Protein AF-A0A840HUV4-F1 (afdb_monomer)

Solvent-accessible surface area (backbone atoms only — not comparable to full-atom values): 6316 Å² total; per-residue (Å²): 134,84,83,79,81,82,80,80,77,79,78,82,73,80,48,47,63,57,48,25,54,53,26,44,52,51,30,53,52,46,53,50,52,52,50,51,60,38,59,75,68,62,56,54,67,75,57,42,56,65,52,56,68,70,72,40,52,72,36,47,54,49,22,34,54,21,38,32,50,28,34,47,73,72,67,45,50,77,66,58,21,51,51,49,29,47,50,57,50,50,52,52,50,52,51,51,51,52,48,47,51,53,26,64,76,69,72,54,73,90,130

Foldseek 3Di:
DDDDDPPPPPPPDQDLVNQLVVLLVVQLVQLLVLLQVCVVVLPDLVVSLVCSVPRRVVSLVSNLVSQLVNVVVVVHDNVVSNVVSVVSSVVSSVVSSVVSVVCSVVVHGDD

pLDDT: mean 91.48, std 14.17, range [40.44, 98.69]

Structure (mmCIF, N/CA/C/O backbone):
data_AF-A0A840HUV4-F1
#
_entry.id   AF-A0A840HUV4-F1
#
loop_
_atom_site.group_PDB
_atom_site.id
_atom_site.type_symbol
_atom_site.label_atom_id
_atom_site.label_alt_id
_atom_site.label_comp_id
_atom_site.label_asym_id
_atom_site.label_entity_id
_atom_site.label_seq_id
_atom_site.pdbx_PDB_ins_code
_atom_site.Cartn_x
_atom_site.Cartn_y
_atom_site.Cartn_z
_atom_site.occupancy
_atom_site.B_iso_or_equiv
_atom_site.auth_seq_id
_atom_site.auth_comp_id
_atom_site.auth_asym_id
_atom_site.auth_atom_id
_atom_site.pdbx_PDB_model_num
ATOM 1 N N . MET A 1 1 ? 42.566 40.879 -13.342 1.00 40.44 1 MET A N 1
ATOM 2 C CA . MET A 1 1 ? 41.428 40.210 -14.007 1.00 40.44 1 MET A CA 1
ATOM 3 C C . MET A 1 1 ? 41.177 38.910 -13.268 1.00 40.44 1 MET A C 1
ATOM 5 O O . MET A 1 1 ? 42.097 38.111 -13.160 1.00 40.44 1 MET A O 1
ATOM 9 N N . LEU A 1 2 ? 40.003 38.788 -12.647 1.00 43.47 2 LEU A N 1
ATOM 10 C CA . LEU A 1 2 ? 39.612 37.644 -11.825 1.00 43.47 2 LEU A CA 1
ATOM 11 C C . LEU A 1 2 ? 39.452 36.392 -12.700 1.00 43.47 2 LEU A C 1
ATOM 13 O O . LEU A 1 2 ? 38.696 36.426 -13.667 1.00 43.47 2 LEU A O 1
ATOM 17 N N . LEU A 1 3 ? 40.130 35.296 -12.348 1.00 49.88 3 LEU A N 1
ATOM 18 C CA . LEU A 1 3 ? 39.774 33.968 -12.845 1.00 49.88 3 LEU A CA 1
ATOM 19 C C . LEU A 1 3 ? 38.500 33.530 -12.117 1.00 49.88 3 LEU A C 1
ATOM 21 O O . LEU A 1 3 ? 38.524 33.232 -10.924 1.00 49.88 3 LEU A O 1
ATOM 25 N N . SER A 1 4 ? 37.386 33.543 -12.841 1.00 51.47 4 SER A N 1
ATOM 26 C CA . SER A 1 4 ? 36.091 33.039 -12.400 1.00 51.47 4 SER A CA 1
ATOM 27 C C . SER A 1 4 ? 36.189 31.564 -12.007 1.00 51.47 4 SER A C 1
ATOM 29 O O . SER A 1 4 ? 36.502 30.710 -12.835 1.00 51.47 4 SER A O 1
ATOM 31 N N . ALA A 1 5 ? 35.892 31.263 -10.745 1.00 57.06 5 ALA A N 1
ATOM 32 C CA . ALA A 1 5 ? 35.663 29.904 -10.282 1.00 57.06 5 ALA A CA 1
ATOM 33 C C . ALA A 1 5 ? 34.368 29.370 -10.918 1.00 57.06 5 ALA A C 1
ATOM 35 O O . ALA A 1 5 ? 33.275 29.836 -10.596 1.00 57.06 5 ALA A O 1
ATOM 36 N N . LEU A 1 6 ? 34.478 28.402 -11.833 1.00 57.75 6 LEU A N 1
ATOM 37 C CA . LEU A 1 6 ? 33.341 27.571 -12.230 1.00 57.75 6 LEU A CA 1
ATOM 38 C C . LEU A 1 6 ? 33.036 26.609 -11.075 1.00 57.75 6 LEU A C 1
ATOM 40 O O . LEU A 1 6 ? 33.657 25.556 -10.944 1.00 57.75 6 LEU A O 1
ATOM 44 N N . SER A 1 7 ? 32.083 26.972 -10.224 1.00 55.03 7 SER A N 1
ATOM 45 C CA . SER A 1 7 ? 31.468 26.032 -9.291 1.00 55.03 7 SER A CA 1
ATOM 46 C C . SER A 1 7 ? 30.552 25.090 -10.075 1.00 55.03 7 SER A C 1
ATOM 48 O O . SER A 1 7 ? 29.441 25.460 -10.449 1.00 55.03 7 SER A O 1
ATOM 50 N N . PHE A 1 8 ? 31.011 23.864 -10.330 1.00 56.09 8 PHE A N 1
ATOM 51 C CA . PHE A 1 8 ? 30.132 22.765 -10.725 1.00 56.09 8 PHE A CA 1
ATOM 52 C C . PHE A 1 8 ? 29.240 22.416 -9.530 1.00 56.09 8 PHE A C 1
ATOM 54 O O . PHE A 1 8 ? 29.662 21.721 -8.608 1.00 56.09 8 PHE A O 1
ATOM 61 N N . ILE A 1 9 ? 28.008 22.921 -9.525 1.00 59.66 9 ILE A N 1
ATOM 62 C CA . ILE A 1 9 ? 26.973 22.426 -8.620 1.00 59.66 9 ILE A CA 1
ATOM 63 C C . ILE A 1 9 ? 26.545 21.065 -9.172 1.00 59.66 9 ILE A C 1
ATOM 65 O O . ILE A 1 9 ? 25.801 20.984 -10.148 1.00 59.66 9 ILE A O 1
ATOM 69 N N . ALA A 1 10 ? 27.057 19.988 -8.579 1.00 55.31 10 ALA A N 1
ATOM 70 C CA . ALA A 1 10 ? 26.532 18.654 -8.814 1.00 55.31 10 ALA A CA 1
ATOM 71 C C . ALA A 1 10 ? 25.132 18.578 -8.186 1.00 55.31 10 ALA A C 1
ATOM 73 O O . ALA A 1 10 ? 24.993 18.521 -6.965 1.00 55.31 10 ALA A O 1
ATOM 74 N N . PHE A 1 11 ? 24.087 18.599 -9.012 1.00 56.66 11 PHE A N 1
ATOM 75 C CA . PHE A 1 11 ? 22.770 18.147 -8.578 1.00 56.66 11 PHE A CA 1
ATOM 76 C C . PHE A 1 11 ? 22.856 16.633 -8.385 1.00 56.66 11 PHE A C 1
ATOM 78 O O . PHE A 1 11 ? 22.957 15.888 -9.359 1.00 56.66 11 PHE A O 1
ATOM 85 N N . ALA A 1 12 ? 22.858 16.173 -7.134 1.00 59.25 12 ALA A N 1
ATOM 86 C CA . ALA A 1 12 ? 22.655 14.762 -6.842 1.00 59.25 12 ALA A CA 1
ATOM 87 C C . ALA A 1 12 ? 21.237 14.394 -7.303 1.00 59.25 12 ALA A C 1
ATOM 89 O O . ALA A 1 12 ? 20.251 14.804 -6.691 1.00 59.25 12 ALA A O 1
ATOM 90 N N . ALA A 1 13 ? 21.126 13.685 -8.426 1.00 65.38 13 ALA A N 1
ATOM 91 C CA . ALA A 1 13 ? 19.861 13.104 -8.847 1.00 65.38 13 ALA A CA 1
ATOM 92 C C . ALA A 1 13 ? 19.480 12.007 -7.843 1.00 65.38 13 ALA A C 1
ATOM 94 O O . ALA A 1 13 ? 20.286 11.106 -7.587 1.00 65.38 13 ALA A O 1
ATOM 95 N N . ALA A 1 14 ? 18.274 12.098 -7.273 1.00 72.19 14 ALA A N 1
ATOM 96 C CA . ALA A 1 14 ? 17.730 11.049 -6.414 1.00 72.19 14 ALA A CA 1
ATOM 97 C C . ALA A 1 14 ? 17.769 9.714 -7.166 1.00 72.19 14 ALA A C 1
ATOM 99 O O . ALA A 1 14 ? 17.349 9.646 -8.326 1.00 72.19 14 ALA A O 1
ATOM 100 N N . GLN A 1 15 ? 18.314 8.674 -6.535 1.00 86.75 15 GLN A N 1
ATOM 101 C CA . GLN A 1 15 ? 18.389 7.366 -7.172 1.00 86.75 15 GLN A CA 1
ATOM 102 C C . GLN A 1 15 ? 16.980 6.753 -7.235 1.00 86.75 15 GLN A C 1
ATOM 104 O O . GLN A 1 15 ? 16.158 7.025 -6.355 1.00 86.75 15 GLN A O 1
ATOM 109 N N . PRO A 1 16 ? 16.671 5.910 -8.238 1.00 87.50 16 PRO A N 1
ATOM 110 C CA . PRO A 1 16 ? 15.371 5.238 -8.329 1.00 87.50 16 PRO A CA 1
ATOM 111 C C . PRO A 1 16 ? 14.958 4.528 -7.031 1.00 87.50 16 PRO A C 1
ATOM 113 O O . PRO A 1 16 ? 13.816 4.659 -6.595 1.00 87.50 16 PRO A O 1
ATOM 116 N N . ALA A 1 17 ? 15.911 3.876 -6.359 1.00 89.12 17 ALA A N 1
ATOM 117 C CA . ALA A 1 17 ? 15.693 3.235 -5.066 1.00 89.12 17 ALA A CA 1
ATOM 118 C C . ALA A 1 17 ? 15.263 4.227 -3.964 1.00 89.12 17 ALA A C 1
ATOM 120 O O . ALA A 1 17 ? 14.345 3.931 -3.201 1.00 89.12 17 ALA A O 1
ATOM 121 N N . ASP A 1 18 ? 15.856 5.426 -3.908 1.00 91.69 18 ASP A N 1
ATOM 122 C CA . ASP A 1 18 ? 15.481 6.460 -2.929 1.00 91.69 18 ASP A CA 1
ATOM 123 C C . ASP A 1 18 ? 14.036 6.929 -3.150 1.00 91.69 18 ASP A C 1
ATOM 125 O O . ASP A 1 18 ? 13.269 7.127 -2.204 1.00 91.69 18 ASP A O 1
ATOM 129 N N . MET A 1 19 ? 13.642 7.081 -4.418 1.00 92.94 19 MET A N 1
ATOM 130 C CA . MET A 1 19 ? 12.284 7.474 -4.793 1.00 92.94 19 MET A CA 1
ATOM 131 C C . MET A 1 19 ? 11.260 6.384 -4.464 1.00 92.94 19 MET A C 1
ATOM 133 O O . MET A 1 19 ? 10.166 6.703 -3.988 1.00 92.94 19 MET A O 1
ATOM 137 N N . MET A 1 20 ? 11.612 5.111 -4.663 1.00 94.69 20 MET A N 1
ATOM 138 C CA . MET A 1 20 ? 10.785 3.971 -4.260 1.00 94.69 20 MET A CA 1
ATOM 139 C C . MET A 1 20 ? 10.568 3.953 -2.744 1.00 94.69 20 MET A C 1
ATOM 141 O O . MET A 1 20 ? 9.427 3.888 -2.295 1.00 94.69 20 MET A O 1
ATOM 145 N N . VAL A 1 21 ? 11.632 4.101 -1.946 1.00 96.00 21 VAL A N 1
ATOM 146 C CA . VAL A 1 21 ? 11.527 4.158 -0.477 1.00 96.00 21 VAL A CA 1
ATOM 147 C C . VAL A 1 21 ? 10.629 5.313 -0.035 1.00 96.00 21 VAL A C 1
ATOM 149 O O . VAL A 1 21 ? 9.699 5.109 0.743 1.00 96.00 21 VAL A O 1
ATOM 152 N N . LYS A 1 22 ? 10.849 6.516 -0.576 1.00 97.62 22 LYS A N 1
ATOM 153 C CA . LYS A 1 22 ? 10.052 7.699 -0.235 1.00 97.62 22 LYS A CA 1
ATOM 154 C C . LYS A 1 22 ? 8.563 7.506 -0.538 1.00 97.62 22 LYS A C 1
ATOM 156 O O . LYS A 1 22 ? 7.719 7.814 0.299 1.00 97.62 22 LYS A O 1
ATOM 161 N N . THR A 1 23 ? 8.232 7.032 -1.736 1.00 98.00 23 THR A N 1
ATOM 162 C CA . THR A 1 23 ? 6.831 6.876 -2.166 1.00 98.00 23 THR A CA 1
ATOM 163 C C . THR A 1 23 ? 6.124 5.735 -1.436 1.00 98.00 23 THR A C 1
ATOM 165 O O . THR A 1 23 ? 4.951 5.875 -1.089 1.00 98.00 23 THR A O 1
ATOM 168 N N . ARG A 1 24 ? 6.842 4.655 -1.101 1.00 98.06 24 ARG A N 1
ATOM 169 C CA . ARG A 1 24 ? 6.355 3.589 -0.216 1.00 98.06 24 ARG A CA 1
ATOM 170 C C . ARG A 1 24 ? 5.979 4.126 1.162 1.00 98.06 24 ARG A C 1
ATOM 172 O O . ARG A 1 24 ? 4.907 3.816 1.679 1.00 98.06 24 ARG A O 1
ATOM 179 N N . ASP A 1 25 ? 6.845 4.943 1.759 1.00 98.25 25 ASP A N 1
ATOM 180 C CA . ASP A 1 25 ? 6.602 5.515 3.084 1.00 98.25 25 ASP A CA 1
ATOM 181 C C . ASP A 1 25 ? 5.405 6.487 3.060 1.00 98.25 25 ASP A C 1
ATOM 183 O O . ASP A 1 25 ? 4.580 6.479 3.976 1.00 98.25 25 ASP A O 1
ATOM 187 N N . GLU A 1 26 ? 5.245 7.264 1.982 1.00 98.44 26 GLU A N 1
ATOM 188 C CA . GLU A 1 26 ? 4.078 8.129 1.753 1.00 98.44 26 GLU A CA 1
ATOM 189 C C . GLU A 1 26 ? 2.773 7.333 1.607 1.00 98.44 26 GLU A C 1
ATOM 191 O O . GLU A 1 26 ? 1.747 7.716 2.180 1.00 98.44 26 GLU A O 1
ATOM 196 N N . TYR A 1 27 ? 2.805 6.209 0.885 1.00 98.56 27 TYR A N 1
ATOM 197 C CA . TYR A 1 27 ? 1.658 5.312 0.755 1.00 98.56 27 TYR A CA 1
ATOM 198 C C . TYR A 1 27 ? 1.285 4.684 2.101 1.00 98.56 27 TYR A C 1
ATOM 200 O O . TYR A 1 27 ? 0.143 4.800 2.548 1.00 98.56 27 TYR A O 1
ATOM 208 N N . ALA A 1 28 ? 2.265 4.135 2.821 1.00 98.12 28 ALA A N 1
ATOM 209 C CA . ALA A 1 28 ? 2.066 3.557 4.147 1.00 98.12 28 ALA A CA 1
ATOM 210 C C . ALA A 1 28 ? 1.530 4.577 5.166 1.00 98.12 28 ALA A C 1
ATOM 212 O O . ALA A 1 28 ? 0.701 4.242 6.013 1.00 98.12 28 ALA A O 1
ATOM 213 N N . ALA A 1 29 ? 1.997 5.828 5.109 1.00 98.19 29 ALA A N 1
ATOM 214 C CA . ALA A 1 29 ? 1.496 6.903 5.958 1.00 98.19 29 ALA A CA 1
ATOM 215 C C . ALA A 1 29 ? 0.025 7.228 5.660 1.00 98.19 29 ALA A C 1
ATOM 217 O O . ALA A 1 29 ? -0.762 7.392 6.595 1.00 98.19 29 ALA A O 1
ATOM 218 N N . CYS A 1 30 ? -0.357 7.266 4.380 1.00 98.56 30 CYS A N 1
ATOM 219 C CA . CYS A 1 30 ? -1.745 7.457 3.969 1.00 98.56 30 CYS A CA 1
ATOM 220 C C . CYS A 1 30 ? -2.646 6.320 4.477 1.00 98.56 30 CYS A C 1
ATOM 222 O O . CYS A 1 30 ? -3.622 6.586 5.179 1.00 98.56 30 CYS A O 1
ATOM 224 N N . LEU A 1 31 ? -2.273 5.060 4.221 1.00 98.31 31 LEU A N 1
ATOM 225 C CA . LEU A 1 31 ? -3.039 3.891 4.670 1.00 98.31 31 LEU A CA 1
ATOM 226 C C . LEU A 1 31 ? -3.179 3.849 6.197 1.00 98.31 31 LEU A C 1
ATOM 228 O O . LEU A 1 31 ? -4.267 3.600 6.715 1.00 98.31 31 LEU A O 1
ATOM 232 N N . ARG A 1 32 ? -2.110 4.174 6.939 1.00 97.94 32 ARG A N 1
ATOM 233 C CA . ARG A 1 32 ? -2.157 4.262 8.408 1.00 97.94 32 ARG A CA 1
ATOM 234 C C . ARG A 1 32 ? -3.144 5.313 8.882 1.00 97.94 32 ARG A C 1
ATOM 236 O O . ARG A 1 32 ? -3.877 5.050 9.831 1.00 97.94 32 ARG A O 1
ATOM 243 N N . LYS A 1 33 ? -3.186 6.478 8.234 1.00 97.75 33 LYS A N 1
ATOM 244 C CA . LYS A 1 33 ? -4.160 7.512 8.576 1.00 97.75 33 LYS A CA 1
ATOM 245 C C . LYS A 1 33 ? -5.593 7.011 8.383 1.00 97.75 33 LYS A C 1
ATOM 247 O O . LYS A 1 33 ? -6.403 7.178 9.287 1.00 97.75 33 LYS A O 1
ATOM 252 N N . VAL A 1 34 ? -5.880 6.370 7.250 1.00 97.81 34 VAL A N 1
ATOM 253 C CA . VAL A 1 34 ? -7.203 5.787 6.974 1.00 97.81 34 VAL A CA 1
ATOM 254 C C . VAL A 1 34 ? -7.561 4.750 8.037 1.00 97.81 34 VAL A C 1
ATOM 256 O O . VAL A 1 34 ? -8.628 4.825 8.632 1.00 97.81 34 VAL A O 1
ATOM 259 N N . MET A 1 35 ? -6.647 3.829 8.342 1.00 97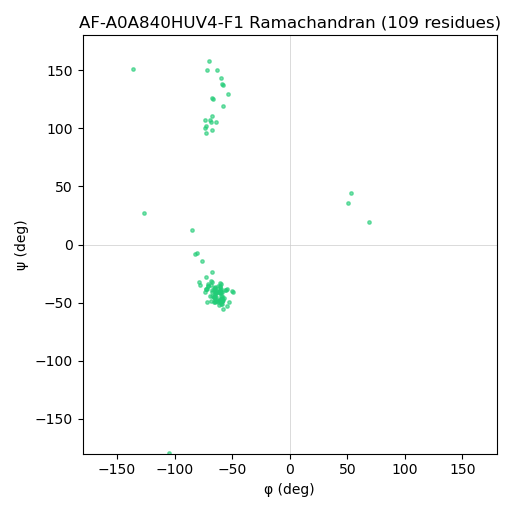.88 35 MET A N 1
ATOM 260 C CA . MET A 1 35 ? -6.848 2.800 9.364 1.00 97.88 35 MET A CA 1
ATOM 261 C C . MET A 1 35 ? -7.170 3.392 10.741 1.00 97.88 35 MET A C 1
ATOM 263 O O . MET A 1 35 ? -8.109 2.939 11.386 1.00 97.88 35 MET A O 1
ATOM 267 N N . VAL A 1 36 ? -6.430 4.411 11.189 1.00 97.12 36 VAL A N 1
ATOM 268 C CA . VAL A 1 36 ? -6.694 5.090 12.470 1.00 97.12 36 VAL A CA 1
ATOM 269 C C . VAL A 1 36 ? -8.063 5.769 12.461 1.00 97.12 36 VAL A C 1
ATOM 271 O O . VAL A 1 36 ? -8.853 5.545 13.376 1.00 97.12 36 VAL A O 1
ATOM 274 N N . ASP A 1 37 ? -8.371 6.532 11.409 1.00 96.56 37 ASP A N 1
ATOM 275 C CA . ASP A 1 37 ? -9.647 7.242 11.290 1.00 96.56 37 ASP A CA 1
ATOM 276 C C . ASP A 1 37 ? -10.841 6.258 11.304 1.00 96.56 37 ASP A C 1
ATOM 278 O O . ASP A 1 37 ? -11.892 6.556 11.872 1.00 96.56 37 ASP A O 1
ATOM 282 N N . GLU A 1 38 ? -10.694 5.075 10.700 1.00 97.44 38 GLU A N 1
ATOM 283 C CA . GLU A 1 38 ? -11.730 4.034 10.672 1.00 97.44 38 GLU A CA 1
ATOM 284 C C . GLU A 1 38 ? -11.806 3.232 11.986 1.00 97.44 38 GLU A C 1
ATOM 286 O O . GLU A 1 38 ? -12.904 2.869 12.417 1.00 97.44 38 GLU A O 1
ATOM 291 N N . LEU A 1 39 ? -10.683 3.034 12.691 1.00 97.56 39 LEU A N 1
ATOM 292 C CA . LEU A 1 39 ? -10.664 2.420 14.028 1.00 97.56 39 LEU A CA 1
ATOM 293 C C . LEU A 1 39 ? -11.398 3.291 15.052 1.00 97.56 39 LEU A C 1
ATOM 295 O O . LEU A 1 39 ? -12.085 2.769 15.933 1.00 97.56 39 LEU A O 1
ATOM 299 N N . ASP A 1 40 ? -11.281 4.613 14.935 1.00 95.44 40 ASP A N 1
ATOM 300 C CA . ASP A 1 40 ? -11.991 5.564 15.795 1.00 95.44 40 ASP A CA 1
ATOM 301 C C . ASP A 1 40 ? -13.500 5.558 15.531 1.00 95.44 40 ASP A C 1
ATOM 303 O O . ASP A 1 40 ? -14.303 5.658 16.463 1.00 95.44 40 ASP A O 1
ATOM 307 N N . LYS A 1 41 ? -13.898 5.348 14.272 1.00 95.88 41 LYS A N 1
ATOM 308 C CA . LYS A 1 41 ? -15.300 5.144 13.877 1.00 95.88 41 LYS A CA 1
ATOM 309 C C . LYS A 1 41 ? -15.821 3.747 14.210 1.00 95.88 41 LYS A C 1
ATOM 311 O O . LYS A 1 41 ? -17.034 3.546 14.184 1.00 95.88 41 LYS A O 1
ATOM 316 N N . LYS A 1 42 ? -14.931 2.802 14.536 1.00 95.19 42 LYS A N 1
ATOM 317 C CA . LYS A 1 42 ? -15.237 1.373 14.710 1.00 95.19 42 LYS A CA 1
ATOM 318 C C . LYS A 1 42 ? -15.963 0.802 13.493 1.00 95.19 42 LYS A C 1
ATOM 320 O O . LYS A 1 42 ? -16.968 0.104 13.628 1.00 95.19 42 LYS A O 1
ATOM 325 N N . THR A 1 43 ? -15.478 1.148 12.306 1.00 97.06 43 THR A N 1
ATOM 326 C CA . THR A 1 43 ? -16.062 0.690 11.047 1.00 97.06 43 THR A CA 1
ATOM 327 C C . THR A 1 43 ? -16.027 -0.839 10.963 1.00 97.06 43 THR A C 1
ATOM 329 O O . THR A 1 43 ? -15.088 -1.490 11.423 1.00 97.06 43 THR A O 1
ATOM 332 N N . ASP A 1 44 ? -17.062 -1.437 10.383 1.00 97.31 44 ASP A N 1
ATOM 333 C CA . ASP A 1 44 ? -17.069 -2.875 10.115 1.00 97.31 44 ASP A CA 1
ATOM 334 C C . ASP A 1 44 ? -15.870 -3.272 9.218 1.00 97.31 44 ASP A C 1
ATOM 336 O O . ASP A 1 44 ? -15.602 -2.566 8.241 1.00 97.31 44 ASP A O 1
ATOM 340 N N . PRO A 1 45 ? -15.150 -4.380 9.488 1.00 97.19 45 PRO A N 1
ATOM 341 C CA . PRO A 1 45 ? -13.980 -4.769 8.699 1.00 97.19 45 PRO A CA 1
ATOM 342 C C . PRO A 1 45 ? -14.230 -4.888 7.190 1.00 97.19 45 PRO A C 1
ATOM 344 O O . PRO A 1 45 ? -13.396 -4.459 6.400 1.00 97.19 45 PRO A O 1
ATOM 347 N N . ALA A 1 46 ? -15.385 -5.402 6.755 1.00 97.00 46 ALA A N 1
ATOM 348 C CA . ALA A 1 46 ? -1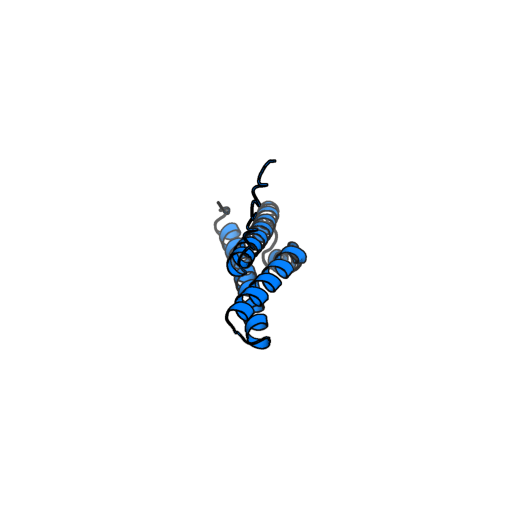5.674 -5.519 5.326 1.00 97.00 46 ALA A CA 1
ATOM 349 C C . ALA A 1 46 ? -15.969 -4.154 4.680 1.00 97.00 46 ALA A C 1
ATOM 351 O O . ALA A 1 46 ? -15.747 -3.964 3.480 1.00 97.00 46 ALA A O 1
ATOM 352 N N . ALA A 1 47 ? -16.481 -3.193 5.455 1.00 97.25 47 ALA A N 1
A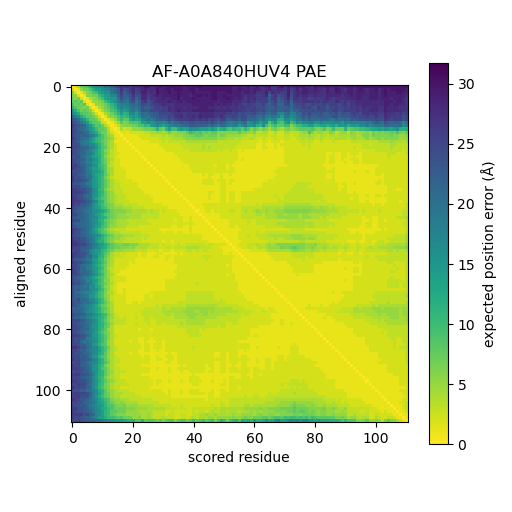TOM 353 C CA . ALA A 1 47 ? -16.608 -1.806 5.017 1.00 97.25 47 ALA A CA 1
ATOM 354 C C . ALA A 1 47 ? -15.242 -1.101 4.963 1.00 97.25 47 ALA A C 1
ATOM 356 O O . ALA A 1 47 ? -14.990 -0.364 4.008 1.00 97.25 47 ALA A O 1
ATOM 357 N N . PHE A 1 48 ? -14.351 -1.378 5.921 1.00 97.81 48 PHE A N 1
ATOM 358 C CA . PHE A 1 48 ? -12.973 -0.889 5.910 1.00 97.81 48 PHE A CA 1
ATOM 359 C C . PHE A 1 48 ? -12.216 -1.361 4.665 1.00 97.81 48 PHE A C 1
ATOM 361 O O . PHE A 1 48 ? -11.671 -0.527 3.947 1.00 97.81 48 PHE A O 1
ATOM 368 N N . ASP A 1 49 ? -12.256 -2.657 4.341 1.00 96.94 49 ASP A N 1
ATOM 369 C CA . ASP A 1 49 ? -11.551 -3.217 3.177 1.00 96.94 49 ASP A CA 1
ATOM 370 C C . ASP A 1 49 ? -11.961 -2.514 1.866 1.00 96.94 49 ASP A C 1
ATOM 372 O O . ASP A 1 49 ? -11.126 -2.208 1.011 1.00 96.94 49 ASP A O 1
ATOM 376 N N . LYS A 1 50 ? -13.254 -2.185 1.727 1.00 95.06 50 LYS A N 1
ATOM 377 C CA . LYS A 1 50 ? -13.790 -1.439 0.575 1.00 95.06 50 LYS A CA 1
ATOM 378 C C . LYS A 1 50 ? -13.361 0.026 0.555 1.00 95.06 50 LYS A C 1
ATOM 380 O O . LYS A 1 50 ? -13.176 0.578 -0.527 1.00 95.06 50 LYS A O 1
ATOM 385 N N . ALA A 1 51 ? -13.251 0.656 1.722 1.00 92.19 51 ALA A N 1
ATOM 386 C CA . ALA A 1 51 ? -12.857 2.054 1.852 1.00 92.19 51 ALA A CA 1
ATOM 387 C C . ALA A 1 51 ? -11.345 2.249 1.682 1.00 92.19 51 ALA A C 1
ATOM 389 O O . ALA A 1 51 ? -10.929 3.255 1.116 1.00 92.19 51 ALA A O 1
ATOM 390 N N . LEU A 1 52 ? -10.532 1.287 2.131 1.00 94.88 52 LEU A N 1
ATOM 391 C CA . LEU A 1 52 ? -9.074 1.374 2.118 1.00 94.88 52 LEU A CA 1
ATOM 392 C C . LEU A 1 52 ? -8.519 1.449 0.693 1.00 94.88 52 LEU A C 1
ATOM 394 O O . LEU A 1 52 ? -7.664 2.288 0.420 1.00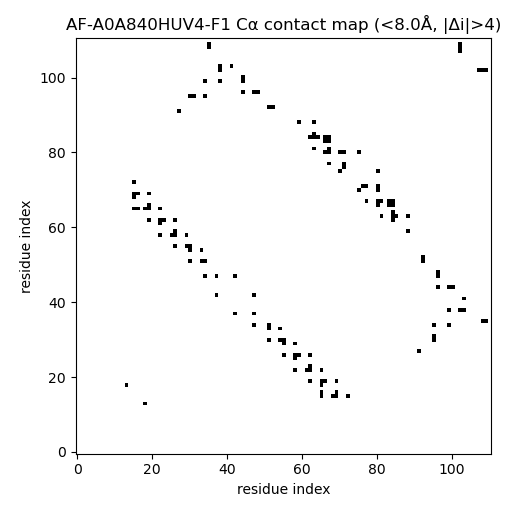 94.88 52 LEU A O 1
ATOM 398 N N . LYS A 1 53 ? -9.032 0.602 -0.209 1.00 89.56 53 LYS A N 1
ATOM 399 C CA . LYS A 1 53 ? -8.511 0.454 -1.575 1.00 89.56 53 LYS A CA 1
ATOM 400 C C . LYS A 1 53 ? -8.445 1.782 -2.355 1.00 89.56 53 LYS A C 1
ATOM 402 O O . LYS A 1 53 ? -7.361 2.107 -2.813 1.00 89.56 53 LYS A O 1
ATOM 407 N N . PRO A 1 54 ? -9.525 2.580 -2.472 1.00 94.56 54 PRO A N 1
ATOM 408 C CA . PRO A 1 54 ? -9.472 3.855 -3.194 1.00 94.56 54 PRO A CA 1
ATOM 409 C C . PRO A 1 54 ? -8.917 5.039 -2.377 1.00 94.56 54 PRO A C 1
ATOM 411 O O . PRO A 1 54 ?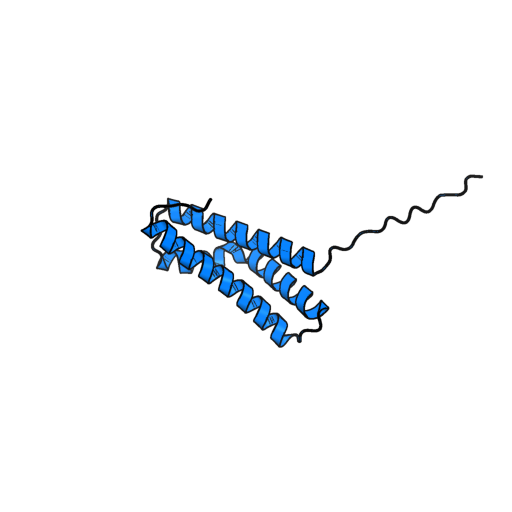 -8.757 6.142 -2.901 1.00 94.56 54 PRO A O 1
ATOM 414 N N . ALA A 1 55 ? -8.686 4.889 -1.067 1.00 95.56 55 ALA A N 1
ATOM 415 C CA . ALA A 1 55 ? -8.438 6.043 -0.194 1.00 95.56 55 ALA A CA 1
ATOM 416 C C . ALA A 1 55 ? -7.107 6.760 -0.473 1.00 95.56 55 ALA A C 1
ATOM 418 O O . ALA A 1 55 ? -6.960 7.943 -0.154 1.00 95.56 55 ALA A O 1
ATOM 419 N N . CYS A 1 56 ? -6.143 6.049 -1.057 1.00 97.81 56 CYS A N 1
ATOM 420 C CA . CYS A 1 56 ? -4.770 6.507 -1.239 1.00 97.81 56 CYS A CA 1
ATOM 421 C C . CYS A 1 56 ? -4.300 6.416 -2.701 1.00 97.81 56 CYS A C 1
ATOM 423 O O . CYS A 1 56 ? -3.097 6.327 -2.937 1.00 97.81 56 CYS A O 1
ATOM 425 N N . ASP A 1 57 ? -5.217 6.487 -3.678 1.00 97.38 57 ASP A N 1
ATOM 426 C CA . ASP A 1 57 ? -4.947 6.295 -5.118 1.00 97.38 57 ASP A CA 1
ATOM 427 C C . ASP A 1 57 ? -3.753 7.107 -5.641 1.00 97.38 57 ASP A C 1
ATOM 429 O O . ASP A 1 57 ? -2.937 6.622 -6.425 1.00 97.38 57 ASP A O 1
ATOM 433 N N . LYS A 1 58 ? -3.612 8.362 -5.195 1.00 98.00 58 LYS A N 1
ATOM 434 C CA . LYS A 1 58 ? -2.505 9.229 -5.621 1.00 98.00 58 LYS A CA 1
ATOM 435 C C . LYS A 1 58 ? -1.152 8.700 -5.134 1.00 98.00 58 LYS A C 1
ATOM 437 O O . LYS A 1 58 ? -0.181 8.717 -5.888 1.00 98.00 58 LYS A O 1
ATOM 442 N N . GLN A 1 59 ? -1.075 8.294 -3.869 1.00 98.56 59 GLN A N 1
ATOM 443 C CA . GLN A 1 59 ? 0.137 7.760 -3.256 1.00 98.56 59 GLN A CA 1
ATOM 444 C C . GLN A 1 59 ? 0.441 6.361 -3.795 1.00 98.56 59 GLN A C 1
ATOM 446 O O . GLN A 1 59 ? 1.600 6.075 -4.077 1.00 98.56 59 GLN A O 1
ATOM 451 N N . GLU A 1 60 ? -0.585 5.536 -4.014 1.00 98.38 60 GLU A N 1
ATOM 452 C CA . GLU A 1 60 ? -0.445 4.229 -4.654 1.00 98.38 60 GLU A CA 1
ATOM 4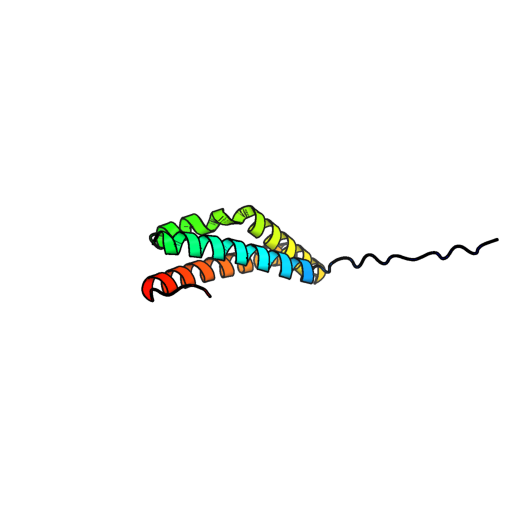53 C C . GLU A 1 60 ? 0.155 4.369 -6.056 1.00 98.38 60 GLU A C 1
ATOM 455 O O . GLU A 1 60 ? 1.160 3.735 -6.367 1.00 98.38 60 GLU A O 1
ATOM 460 N N . ALA A 1 61 ? -0.404 5.249 -6.893 1.00 98.31 61 ALA A N 1
ATOM 461 C CA . ALA A 1 61 ? 0.096 5.477 -8.245 1.00 98.31 61 ALA A CA 1
ATOM 462 C C . ALA A 1 61 ? 1.554 5.969 -8.248 1.00 98.31 61 ALA A C 1
ATOM 464 O O . ALA A 1 61 ? 2.356 5.535 -9.079 1.00 98.31 61 ALA A O 1
ATOM 465 N N . ALA A 1 62 ? 1.916 6.846 -7.305 1.00 98.25 62 ALA A N 1
ATOM 466 C CA . ALA A 1 62 ? 3.292 7.308 -7.144 1.00 98.25 62 ALA A CA 1
ATOM 467 C C . ALA A 1 62 ? 4.236 6.169 -6.725 1.00 98.25 62 ALA A C 1
ATOM 469 O O . ALA A 1 62 ? 5.327 6.054 -7.283 1.00 98.25 62 ALA A O 1
ATOM 470 N N . PHE A 1 63 ? 3.806 5.318 -5.790 1.00 98.56 63 PHE A N 1
ATOM 471 C CA . PHE A 1 63 ? 4.579 4.168 -5.334 1.00 98.56 63 PHE A CA 1
ATOM 472 C C . PHE A 1 63 ? 4.775 3.138 -6.449 1.00 98.56 63 PHE A C 1
ATOM 474 O O . PHE A 1 63 ? 5.917 2.806 -6.762 1.00 98.56 63 PHE A O 1
ATOM 481 N N . ARG A 1 64 ? 3.702 2.740 -7.145 1.00 98.38 64 ARG A N 1
ATOM 482 C CA . ARG A 1 64 ? 3.779 1.855 -8.320 1.00 98.38 64 ARG A CA 1
ATOM 483 C C . ARG A 1 64 ? 4.760 2.375 -9.359 1.00 98.38 64 ARG A C 1
ATOM 485 O O . ARG A 1 64 ? 5.630 1.644 -9.816 1.00 98.38 64 ARG A O 1
ATOM 492 N N . SER A 1 65 ? 4.645 3.655 -9.714 1.00 98.38 65 SER A N 1
ATOM 493 C CA . SER A 1 65 ? 5.540 4.271 -10.693 1.00 98.38 65 SER A CA 1
ATOM 494 C C . SER A 1 65 ? 7.002 4.239 -10.243 1.00 98.38 65 SER A C 1
ATOM 496 O O . SER A 1 65 ? 7.889 4.112 -11.090 1.00 98.38 65 SER A O 1
ATOM 498 N N . ALA A 1 66 ? 7.269 4.383 -8.944 1.00 98.12 66 ALA A N 1
ATOM 499 C CA . ALA A 1 66 ? 8.623 4.357 -8.409 1.00 98.12 66 ALA A CA 1
ATOM 500 C C . ALA A 1 66 ? 9.214 2.941 -8.391 1.00 98.12 66 ALA A C 1
ATOM 502 O O . ALA A 1 66 ? 10.370 2.794 -8.782 1.00 98.12 66 ALA A O 1
ATOM 503 N N . VAL A 1 67 ? 8.421 1.923 -8.032 1.00 98.38 67 VAL A N 1
ATOM 504 C CA . VAL A 1 67 ? 8.801 0.500 -8.133 1.00 98.38 67 VAL A CA 1
ATOM 505 C C . VAL A 1 67 ? 9.161 0.152 -9.576 1.00 98.38 67 VAL A C 1
ATOM 507 O O . VAL A 1 67 ? 10.307 -0.180 -9.852 1.00 98.38 67 VAL A O 1
ATOM 510 N N . ILE A 1 68 ? 8.253 0.412 -10.526 1.00 98.44 68 ILE A N 1
ATOM 511 C CA . ILE A 1 68 ? 8.493 0.149 -11.956 1.00 98.44 68 ILE A CA 1
ATOM 512 C C . ILE A 1 68 ? 9.772 0.845 -12.448 1.00 98.44 68 ILE A C 1
ATOM 514 O O . ILE A 1 68 ? 10.523 0.303 -13.258 1.00 98.44 68 ILE A O 1
ATOM 518 N N . THR A 1 69 ? 10.030 2.072 -11.988 1.00 97.81 69 THR A N 1
ATOM 519 C CA . THR A 1 69 ? 11.239 2.813 -12.374 1.00 97.81 69 THR A CA 1
ATOM 520 C C . THR A 1 69 ? 12.504 2.171 -11.805 1.00 97.81 69 THR A C 1
ATOM 522 O O . THR A 1 69 ? 13.510 2.101 -12.513 1.00 97.81 69 THR A O 1
ATOM 525 N N . ALA A 1 70 ? 12.466 1.716 -10.551 1.00 97.25 70 ALA A N 1
ATOM 526 C CA . ALA A 1 70 ? 13.577 1.030 -9.903 1.00 97.25 70 ALA A CA 1
ATOM 527 C C . ALA A 1 70 ? 13.860 -0.325 -10.571 1.00 97.25 70 ALA A C 1
ATOM 529 O O . ALA A 1 70 ? 14.979 -0.551 -11.026 1.00 97.25 70 ALA A O 1
ATOM 530 N N . ASP A 1 71 ? 12.838 -1.150 -10.776 1.00 98.00 71 ASP A N 1
ATOM 531 C CA . ASP A 1 71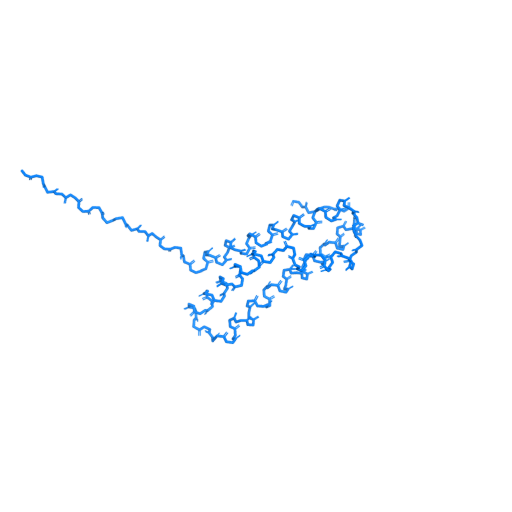 ? 12.974 -2.474 -11.391 1.00 98.00 71 ASP A CA 1
ATOM 532 C C . ASP A 1 71 ? 13.540 -2.401 -12.812 1.00 98.00 71 ASP A C 1
ATOM 534 O O . ASP A 1 71 ? 14.421 -3.170 -13.209 1.00 98.00 71 ASP A O 1
ATOM 538 N N . LYS A 1 72 ? 13.091 -1.416 -13.598 1.00 97.31 72 LYS A N 1
ATOM 539 C CA . LYS A 1 72 ? 13.627 -1.181 -14.945 1.00 97.31 72 LYS A CA 1
ATOM 540 C C . LYS A 1 72 ? 15.069 -0.679 -14.924 1.00 97.31 72 LYS A C 1
ATOM 542 O O . LYS A 1 72 ? 15.826 -0.973 -15.857 1.00 97.31 72 LYS A O 1
ATOM 547 N N . ALA A 1 73 ? 15.475 0.066 -13.893 1.00 95.88 73 ALA A N 1
ATOM 548 C CA . ALA A 1 73 ? 16.881 0.421 -13.703 1.00 95.88 73 ALA A CA 1
ATOM 549 C C . ALA A 1 73 ? 17.734 -0.843 -13.482 1.00 95.88 73 ALA A C 1
ATOM 551 O O . ALA A 1 73 ? 18.817 -0.950 -14.068 1.00 95.88 73 ALA A O 1
ATOM 552 N N . ASP A 1 74 ? 17.164 -1.834 -12.792 1.00 95.50 74 ASP A N 1
ATOM 553 C CA . ASP A 1 74 ? 17.742 -3.154 -12.511 1.00 95.50 74 ASP A CA 1
ATOM 554 C C . ASP A 1 74 ? 17.524 -4.193 -13.632 1.00 95.50 74 ASP A C 1
ATOM 556 O O . ASP A 1 74 ? 17.840 -5.372 -13.477 1.00 95.50 74 ASP A O 1
ATOM 560 N N . LYS A 1 75 ? 17.085 -3.745 -14.818 1.00 97.50 75 LYS A N 1
ATOM 561 C CA . LYS A 1 75 ? 16.911 -4.553 -16.047 1.00 97.50 75 LYS A CA 1
ATOM 562 C C . LYS A 1 75 ? 15.785 -5.588 -15.996 1.00 97.50 75 LYS A C 1
ATOM 564 O O . LYS A 1 75 ? 15.762 -6.484 -16.841 1.00 97.50 75 LYS A O 1
ATOM 569 N N . MET A 1 76 ? 14.838 -5.439 -15.076 1.00 98.00 76 MET A N 1
ATOM 570 C CA . MET A 1 76 ? 13.600 -6.211 -15.088 1.00 98.00 76 MET A CA 1
ATOM 571 C C . MET A 1 76 ? 12.776 -5.909 -16.354 1.00 98.00 76 MET A C 1
ATOM 573 O O . MET A 1 76 ? 12.864 -4.814 -16.922 1.00 98.00 76 MET A O 1
ATOM 577 N N . SER A 1 77 ? 12.002 -6.890 -16.832 1.00 98.38 77 SER A N 1
ATOM 578 C CA . SER A 1 77 ? 11.116 -6.686 -17.981 1.00 98.38 77 SER A CA 1
ATOM 579 C C . SER A 1 77 ? 9.946 -5.766 -17.618 1.00 98.38 77 SER A C 1
ATOM 581 O O . SER A 1 77 ? 9.580 -5.639 -16.452 1.00 98.38 77 SER A O 1
ATOM 583 N N . ASP A 1 78 ? 9.323 -5.138 -18.620 1.00 97.94 78 ASP A N 1
ATOM 584 C CA . ASP A 1 78 ? 8.142 -4.299 -18.379 1.00 97.94 78 ASP A CA 1
ATOM 585 C C . ASP A 1 78 ? 6.983 -5.092 -17.758 1.00 97.94 78 ASP A C 1
ATOM 587 O O . ASP A 1 78 ? 6.226 -4.526 -16.982 1.00 97.94 78 ASP A O 1
ATOM 591 N N . ALA A 1 79 ? 6.831 -6.378 -18.090 1.00 98.44 79 ALA A N 1
ATOM 592 C CA . ALA A 1 79 ? 5.773 -7.213 -17.526 1.00 98.44 79 ALA A CA 1
ATOM 593 C C . ALA A 1 79 ? 6.053 -7.540 -16.054 1.00 98.44 79 ALA A C 1
ATOM 595 O O . ALA A 1 79 ? 5.196 -7.292 -15.208 1.00 98.44 79 ALA A O 1
ATOM 596 N N . ASP A 1 80 ? 7.269 -8.002 -15.755 1.00 98.50 80 ASP A N 1
ATOM 597 C CA . ASP A 1 80 ? 7.654 -8.386 -14.394 1.00 98.50 80 ASP A CA 1
ATOM 598 C C . ASP A 1 80 ? 7.654 -7.167 -13.452 1.00 98.50 80 ASP A C 1
ATOM 600 O O . ASP A 1 80 ? 7.188 -7.268 -12.326 1.00 98.50 80 ASP A O 1
ATOM 604 N N . ALA A 1 81 ? 8.074 -5.985 -13.923 1.00 98.62 81 ALA A N 1
ATOM 605 C CA . ALA A 1 81 ? 8.058 -4.755 -13.121 1.00 98.62 81 ALA A CA 1
ATOM 606 C C . ALA A 1 81 ? 6.632 -4.268 -12.792 1.00 98.62 81 ALA A C 1
ATOM 608 O O . ALA A 1 81 ? 6.384 -3.660 -11.752 1.00 98.62 81 ALA A O 1
ATOM 609 N N . GLN A 1 82 ? 5.667 -4.500 -13.690 1.00 98.56 82 GLN A N 1
ATOM 610 C CA . GLN A 1 82 ? 4.257 -4.189 -13.419 1.00 98.56 82 GLN A CA 1
ATOM 611 C C . GLN A 1 82 ? 3.656 -5.180 -12.421 1.00 98.56 82 GLN A C 1
ATOM 613 O O . GLN A 1 82 ? 2.859 -4.782 -11.571 1.00 98.56 82 GLN A O 1
ATOM 618 N N . GLU A 1 83 ? 4.034 -6.454 -12.531 1.00 98.69 83 GLU A N 1
ATOM 619 C CA . GLU A 1 83 ? 3.635 -7.507 -11.603 1.00 98.69 83 GLU A CA 1
ATOM 620 C C . GLU A 1 83 ? 4.216 -7.266 -10.201 1.00 98.69 83 GLU A C 1
ATOM 622 O O . GLU A 1 83 ? 3.458 -7.282 -9.233 1.00 98.69 83 GLU A O 1
ATOM 627 N N . ASP A 1 84 ? 5.501 -6.919 -10.080 1.00 98.56 84 ASP A N 1
ATOM 628 C CA . ASP A 1 84 ? 6.113 -6.581 -8.788 1.00 98.56 84 ASP A CA 1
ATOM 629 C C . ASP A 1 84 ? 5.449 -5.356 -8.146 1.00 98.56 84 ASP A C 1
ATOM 631 O O . ASP A 1 84 ? 5.013 -5.402 -6.994 1.00 98.56 84 ASP A O 1
ATOM 635 N N . ALA A 1 85 ? 5.248 -4.280 -8.913 1.00 98.50 85 ALA A N 1
ATOM 636 C CA . ALA A 1 85 ? 4.547 -3.098 -8.420 1.00 98.50 85 ALA A CA 1
ATOM 637 C C . ALA A 1 85 ? 3.111 -3.400 -7.961 1.00 98.50 85 ALA A C 1
ATOM 639 O O . ALA A 1 85 ? 2.624 -2.778 -7.014 1.00 98.50 85 ALA A O 1
ATOM 640 N N . GLN A 1 86 ? 2.424 -4.339 -8.617 1.00 98.44 86 GLN A N 1
ATOM 641 C CA . GLN A 1 86 ? 1.112 -4.815 -8.185 1.00 98.44 86 GLN A CA 1
ATOM 642 C C . GLN A 1 86 ? 1.208 -5.603 -6.876 1.00 98.44 86 GLN A C 1
ATOM 644 O O . GLN A 1 86 ? 0.460 -5.300 -5.947 1.00 98.44 86 GLN A O 1
ATOM 649 N N . PHE A 1 87 ? 2.140 -6.552 -6.773 1.00 98.50 87 PHE A N 1
ATOM 650 C CA . PHE A 1 87 ? 2.327 -7.353 -5.564 1.00 98.50 87 PHE A CA 1
AT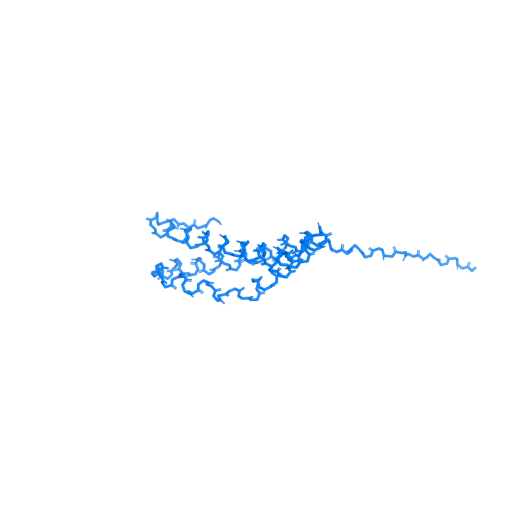OM 651 C C . PHE A 1 87 ? 2.701 -6.510 -4.352 1.00 98.50 87 PHE A C 1
ATOM 653 O O . PHE A 1 87 ? 2.158 -6.729 -3.272 1.00 98.50 87 PHE A O 1
ATOM 660 N N . GLN A 1 88 ? 3.566 -5.509 -4.519 1.00 98.12 88 GLN A N 1
ATOM 661 C CA . GLN A 1 88 ? 3.915 -4.616 -3.419 1.00 98.12 88 GLN A CA 1
ATOM 662 C C . GLN A 1 88 ? 2.708 -3.801 -2.939 1.00 98.12 88 GLN A C 1
ATOM 664 O O . GLN A 1 88 ? 2.540 -3.603 -1.739 1.00 98.12 88 GLN A O 1
ATOM 669 N N . VAL A 1 89 ? 1.840 -3.337 -3.841 1.00 98.06 89 VAL A N 1
ATOM 670 C CA . VAL A 1 89 ? 0.604 -2.646 -3.440 1.00 98.06 89 VAL A CA 1
ATOM 671 C C . VAL A 1 89 ? -0.343 -3.584 -2.696 1.00 98.06 89 VAL A C 1
ATOM 673 O O . VAL A 1 89 ? -0.852 -3.212 -1.637 1.00 98.06 89 VAL A O 1
ATOM 676 N N . ASP A 1 90 ? -0.561 -4.786 -3.226 1.00 98.00 90 ASP A N 1
ATOM 677 C CA . ASP A 1 90 ? -1.481 -5.755 -2.631 1.00 98.00 90 ASP A CA 1
ATOM 678 C C . ASP A 1 90 ? -1.006 -6.202 -1.239 1.00 98.00 90 ASP A C 1
ATOM 680 O O . ASP A 1 90 ? -1.813 -6.214 -0.312 1.00 98.00 90 ASP A O 1
ATOM 684 N N . ASP A 1 91 ? 0.299 -6.437 -1.039 1.00 98.00 91 ASP A N 1
ATOM 685 C CA . ASP A 1 91 ? 0.869 -6.773 0.278 1.00 98.00 91 ASP A CA 1
ATOM 686 C C . ASP A 1 91 ? 0.599 -5.675 1.319 1.00 98.00 91 ASP A C 1
ATOM 688 O O . ASP A 1 91 ? 0.223 -5.944 2.462 1.00 98.00 91 ASP A O 1
ATOM 692 N N . TYR A 1 92 ? 0.721 -4.406 0.919 1.00 97.62 92 TYR A N 1
ATOM 693 C CA . TYR A 1 92 ? 0.391 -3.289 1.797 1.00 97.62 92 TYR A CA 1
ATOM 694 C C . TYR A 1 92 ? -1.101 -3.246 2.129 1.00 97.62 92 TYR A C 1
ATOM 696 O O . TYR A 1 92 ? -1.454 -3.074 3.299 1.00 97.62 92 TYR A O 1
ATOM 704 N N . LEU A 1 93 ? -1.982 -3.413 1.143 1.00 98.06 93 LEU A N 1
ATOM 705 C CA . LEU A 1 93 ? -3.422 -3.452 1.391 1.00 98.06 93 LEU A CA 1
ATOM 706 C C . LEU A 1 93 ? -3.774 -4.593 2.352 1.00 98.06 93 LEU A C 1
ATOM 708 O O . LEU A 1 93 ? -4.380 -4.330 3.392 1.00 98.06 93 LEU A O 1
ATOM 712 N N . ASP A 1 94 ? -3.321 -5.812 2.076 1.00 98.31 94 ASP A N 1
ATOM 713 C CA . ASP A 1 94 ? -3.578 -6.994 2.902 1.00 98.31 94 ASP A CA 1
ATOM 714 C C . ASP A 1 94 ? -3.058 -6.807 4.332 1.00 98.31 94 ASP A C 1
ATOM 716 O O . ASP A 1 94 ? -3.773 -7.061 5.309 1.00 98.31 94 ASP A O 1
ATOM 720 N N . LYS A 1 95 ? -1.843 -6.268 4.485 1.00 97.88 95 LYS A N 1
ATOM 721 C CA . LYS A 1 95 ? -1.255 -5.959 5.791 1.00 97.88 95 LYS A CA 1
ATOM 722 C C . LYS A 1 95 ? -2.102 -4.976 6.590 1.00 97.88 95 LYS A C 1
ATOM 724 O O . LYS A 1 95 ? -2.301 -5.182 7.790 1.00 97.88 95 LYS A O 1
ATOM 729 N N . PHE A 1 96 ? -2.576 -3.897 5.971 1.00 98.31 96 PHE A N 1
ATOM 730 C CA . PHE A 1 96 ? -3.390 -2.892 6.656 1.00 98.31 96 PHE A CA 1
ATOM 731 C C . PHE A 1 96 ? -4.791 -3.419 6.986 1.00 98.31 96 PHE A C 1
ATOM 733 O O . PHE A 1 96 ? -5.300 -3.134 8.068 1.00 98.31 96 PHE A O 1
ATOM 740 N N . GLN A 1 97 ? -5.381 -4.246 6.123 1.00 98.38 97 GLN A N 1
ATOM 741 C CA . GLN A 1 97 ? -6.642 -4.937 6.404 1.00 98.38 97 GLN A CA 1
ATOM 742 C C . GLN A 1 97 ? -6.521 -5.935 7.562 1.00 98.38 97 GLN A C 1
ATOM 744 O O . GLN A 1 97 ? -7.366 -5.944 8.459 1.00 98.38 97 GLN A O 1
ATOM 749 N N . SER A 1 98 ? -5.456 -6.743 7.591 1.00 98.19 98 SER A N 1
ATOM 750 C CA . SER A 1 98 ? -5.172 -7.646 8.714 1.00 98.19 98 SER A CA 1
ATOM 751 C C . SER A 1 98 ? -4.940 -6.863 10.004 1.00 98.19 98 SER A C 1
ATOM 753 O O . SER A 1 98 ? -5.588 -7.128 11.011 1.00 98.19 98 SER A O 1
ATOM 755 N N . SER A 1 99 ? -4.084 -5.838 9.957 1.00 98.12 99 SER A N 1
ATOM 756 C CA . SER A 1 99 ? -3.766 -5.016 11.129 1.00 98.12 99 SER A CA 1
ATOM 757 C C . SER A 1 99 ? -5.012 -4.326 11.688 1.00 98.12 99 SER A C 1
ATOM 759 O O . SER A 1 99 ? -5.180 -4.248 12.901 1.00 98.12 99 SER A O 1
ATOM 761 N N . TYR A 1 100 ? -5.912 -3.847 10.824 1.00 98.44 100 TYR A N 1
ATOM 762 C CA . TYR A 1 100 ? -7.182 -3.256 11.244 1.00 98.44 100 TYR A CA 1
ATOM 763 C C . TYR A 1 100 ? -8.025 -4.235 12.066 1.00 98.44 100 TYR A C 1
ATOM 765 O O . TYR A 1 100 ? -8.505 -3.876 13.143 1.00 98.44 100 TYR A O 1
ATOM 773 N N . ARG A 1 101 ? -8.174 -5.475 11.579 1.00 98.12 101 ARG A N 1
ATOM 774 C CA . ARG A 1 101 ? -8.890 -6.545 12.287 1.00 98.12 101 ARG A CA 1
A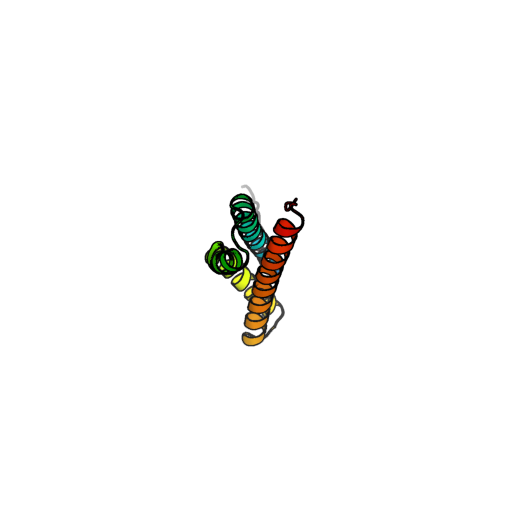TOM 775 C C . ARG A 1 101 ? -8.242 -6.830 13.640 1.00 98.12 101 ARG A C 1
ATOM 777 O O . ARG A 1 101 ? -8.935 -6.781 14.653 1.00 98.12 101 ARG A O 1
ATOM 784 N N . ASP A 1 102 ? -6.920 -6.981 13.672 1.00 98.00 102 ASP A N 1
ATOM 785 C CA . ASP A 1 102 ? -6.169 -7.226 14.907 1.00 98.00 102 ASP A CA 1
ATOM 786 C C . ASP A 1 102 ? -6.360 -6.094 15.931 1.00 98.00 102 ASP A C 1
ATOM 788 O O . ASP A 1 102 ? -6.604 -6.348 17.114 1.00 98.00 102 ASP A O 1
ATOM 792 N N . TYR A 1 103 ? -6.295 -4.828 15.503 1.00 98.00 103 TYR A N 1
ATOM 793 C CA . TYR A 1 103 ? -6.514 -3.671 16.379 1.00 98.00 103 TYR A CA 1
ATOM 794 C C . TYR A 1 103 ? -7.946 -3.596 16.905 1.00 98.00 103 TYR A C 1
ATOM 796 O O . TYR A 1 103 ? -8.155 -3.246 18.072 1.00 98.00 103 TYR A O 1
ATOM 804 N N . LEU A 1 104 ? -8.929 -3.925 16.067 1.00 95.56 104 LEU A N 1
ATOM 805 C CA . LEU A 1 104 ? -10.334 -3.919 16.450 1.00 95.56 104 LEU A CA 1
ATOM 806 C C . LEU A 1 104 ? -10.638 -5.025 17.474 1.00 95.56 104 LEU A C 1
ATOM 808 O O . LEU A 1 104 ? -11.290 -4.752 18.481 1.00 95.56 104 LEU A O 1
ATOM 812 N N . GLU A 1 105 ? -10.124 -6.239 17.257 1.00 95.94 105 GLU A N 1
ATOM 813 C CA . GLU A 1 105 ? -10.312 -7.397 18.143 1.00 95.94 105 GLU A CA 1
ATOM 814 C C . GLU A 1 105 ? -9.579 -7.242 19.479 1.00 95.94 105 GLU A C 1
ATOM 816 O O . GLU A 1 105 ? -10.142 -7.501 20.544 1.00 95.94 105 GLU A O 1
ATOM 821 N N . SER A 1 106 ? -8.328 -6.783 19.438 1.00 96.38 106 SER A N 1
ATOM 822 C CA . SER A 1 106 ? -7.505 -6.588 20.639 1.00 96.38 106 SER A CA 1
ATOM 823 C C . SER A 1 106 ? -7.813 -5.288 21.389 1.00 96.38 106 SER A C 1
ATOM 825 O O . SER A 1 106 ? -7.278 -5.062 22.475 1.00 96.38 106 SER A O 1
ATOM 827 N N . ASN A 1 107 ? -8.654 -4.419 20.816 1.00 93.50 107 ASN A N 1
ATOM 828 C CA . ASN A 1 107 ? -8.911 -3.059 21.287 1.00 93.50 107 ASN A CA 1
ATOM 829 C C . ASN A 1 107 ? -7.615 -2.250 21.519 1.00 93.50 107 ASN A C 1
ATOM 831 O O . ASN A 1 107 ? -7.522 -1.446 22.450 1.00 93.50 107 ASN A O 1
ATOM 835 N N . THR A 1 108 ? -6.606 -2.472 20.671 1.00 95.44 108 THR A N 1
ATOM 836 C CA . THR A 1 108 ? -5.343 -1.722 20.669 1.00 95.44 108 THR A CA 1
ATOM 837 C C . THR A 1 108 ? -5.293 -0.734 19.500 1.00 95.44 108 THR A C 1
ATOM 839 O O . THR A 1 108 ? -6.270 -0.562 18.763 1.00 95.44 108 THR A O 1
ATOM 842 N N . ARG A 1 109 ? -4.192 0.011 19.365 1.00 92.88 109 ARG A N 1
ATOM 843 C CA . ARG A 1 109 ? -4.000 1.018 18.314 1.00 92.88 109 ARG A CA 1
ATOM 844 C C . ARG A 1 109 ? -2.594 0.913 17.721 1.00 92.88 109 ARG A C 1
ATOM 846 O O . ARG A 1 109 ? -1.682 0.497 18.441 1.00 92.88 109 ARG A O 1
ATOM 853 N N . PRO A 1 110 ? -2.407 1.288 16.442 1.00 90.56 110 PRO A N 1
ATOM 854 C CA . PRO A 1 110 ? -1.070 1.444 15.884 1.00 90.56 110 PRO A CA 1
ATOM 855 C C . PRO A 1 110 ? -0.292 2.489 16.688 1.00 90.56 110 PRO A C 1
ATOM 857 O O . PRO A 1 110 ? -0.859 3.507 17.090 1.00 90.56 110 PRO A O 1
ATOM 860 N N . GLY A 1 111 ? 0.983 2.192 16.947 1.00 78.25 111 GLY A N 1
ATOM 861 C CA . GLY A 1 111 ? 1.919 3.114 17.596 1.00 78.25 111 GLY A CA 1
ATOM 862 C C . GLY A 1 111 ? 2.388 4.239 16.687 1.00 78.25 111 GLY A C 1
ATOM 863 O O . GLY A 1 111 ? 2.257 4.103 15.445 1.00 78.25 111 GLY A O 1
#

Sequence (111 aa):
MLLSALSFIAFAAAQPADMMVKTRDEYAACLRKVMVDELDKKTDPAAFDKALKPACDKQEAAFRSAVITADKADKMSDADAQEDAQFQVDDYLDKFQSSYRDYLESNTRPG

Radius of gyration: 19.74 Å; Cα contacts (8 Å, |Δi|>4): 76; chains: 1; bounding box: 58×49×40 Å

Organism: NCBI:txid13656

Mean predicted aligned error: 6.4 Å

Secondary structure (DSSP, 8-state):
------------PPPHHHHHHHHHHHHHHHHHHHHHHHHHHT--HHHHHHHHHHHTHHHHHHHHHHHHHHHHHTT--HHHHHHHHHHHHHHHHHHHHHHHHHHHHHT----

Nearest PDB structures (foldseek):
  2odm-assembly1_B  TM=3.478E-01  e=1.584E+00  Staphylococcus aureus subsp. aureus MW2